Protein AF-A0A8T1QUE2-F1 (afdb_monomer)

Solvent-accessible surface area (backbone atoms only — not comparable to full-atom values): 4986 Å² total; per-residue (Å²): 132,88,75,86,88,65,72,70,78,78,64,65,61,63,69,88,56,96,85,67,78,86,39,79,85,46,67,37,34,36,51,58,44,99,90,36,84,50,83,24,51,37,37,40,33,48,43,68,50,100,87,69,49,86,39,83,44,80,46,71,58,80,69,80,82,75,85,79,81,78,94,83,130

Organism: Carya illinoinensis (NCBI:txid32201)

Sequence (73 aa):
MPTSLWESCKNPTDTFLSGMKMDENLILTSWQADDDPQRGPYTFKLDQDQQGEDHYVVSKKSLPHGKNQMPGW

Foldseek 3Di:
DDDPPDPPVVDDAADDDPPDDQDQPDKHFHACDPPGNPGHQWIWHWDQDPVRDTDIDIGGHPDPPPPDDDDDD

Secondary structure (DSSP, 8-state):
------GGGGS-SS---TT----TT-EEEEESSSS--SEEEEEEEEEE-TT--EEEEEEE-------------

Mean predicted aligned error: 13.42 Å

pLDDT: mean 71.24, std 15.32, range [43.97, 89.75]

Nearest PDB structures (foldseek):
  1s70-assembly1_A  TM=3.625E-01  e=2.645E+00  Homo sapiens

Structure (mmCIF, N/CA/C/O backbone):
data_AF-A0A8T1QUE2-F1
#
_entry.id   AF-A0A8T1QUE2-F1
#
loop_
_atom_site.group_PDB
_atom_site.id
_atom_site.type_symbol
_atom_site.label_atom_id
_atom_site.label_alt_id
_atom_site.label_comp_id
_atom_site.label_asym_id
_atom_site.label_entity_id
_atom_site.label_seq_id
_atom_site.pdbx_PDB_ins_code
_atom_site.Cartn_x
_atom_site.Cartn_y
_atom_site.Cartn_z
_atom_site.occupancy
_atom_site.B_iso_or_equiv
_atom_site.auth_seq_id
_atom_site.auth_comp_id
_atom_site.auth_asym_id
_atom_site.auth_atom_id
_atom_site.pdbx_PDB_model_num
ATOM 1 N N . MET A 1 1 ? -16.432 -31.092 1.849 1.00 45.66 1 MET A N 1
ATOM 2 C CA . MET A 1 1 ? -15.504 -30.056 2.348 1.00 45.66 1 MET A CA 1
ATOM 3 C C . MET A 1 1 ? -15.129 -29.180 1.161 1.00 45.66 1 MET A C 1
ATOM 5 O O . MET A 1 1 ? -14.485 -29.724 0.272 1.00 45.66 1 MET A O 1
ATOM 9 N N . PRO A 1 2 ? -15.580 -27.919 1.032 1.00 50.91 2 PRO A N 1
ATOM 10 C CA . PRO A 1 2 ? -15.151 -27.107 -0.096 1.00 50.91 2 PRO A CA 1
ATOM 11 C C . PRO A 1 2 ? -13.746 -26.566 0.183 1.00 50.91 2 PRO A C 1
ATOM 13 O O . PRO A 1 2 ? -13.498 -25.888 1.177 1.00 50.91 2 PRO A O 1
ATOM 16 N N . THR A 1 3 ? -12.819 -26.941 -0.684 1.00 58.34 3 THR A N 1
ATOM 17 C CA . THR A 1 3 ? -11.437 -26.478 -0.746 1.00 58.34 3 THR A CA 1
ATOM 18 C C . THR A 1 3 ? -11.432 -25.015 -1.199 1.00 58.34 3 THR A C 1
ATOM 20 O O . THR A 1 3 ? -11.860 -24.721 -2.315 1.00 58.34 3 THR A O 1
ATOM 23 N N . SER A 1 4 ? -10.972 -24.089 -0.349 1.00 57.06 4 SER A N 1
ATOM 24 C CA . SER A 1 4 ? -10.748 -22.688 -0.739 1.00 57.06 4 SER A CA 1
ATOM 25 C C . SER A 1 4 ? -9.652 -22.626 -1.801 1.00 57.06 4 SER A C 1
ATOM 27 O O . SER A 1 4 ? -8.475 -22.807 -1.506 1.00 57.06 4 SER A O 1
ATOM 29 N N . LEU A 1 5 ? -10.062 -22.407 -3.048 1.00 54.62 5 LEU A N 1
ATOM 30 C CA . LEU A 1 5 ? -9.254 -22.591 -4.254 1.00 54.62 5 LEU A CA 1
ATOM 31 C C . LEU A 1 5 ? -8.362 -21.396 -4.628 1.00 54.62 5 LEU A C 1
ATOM 33 O O . LEU A 1 5 ? -7.827 -21.383 -5.731 1.00 54.62 5 LEU A O 1
ATOM 37 N N . TRP A 1 6 ? -8.180 -20.389 -3.765 1.00 53.50 6 TRP A N 1
ATOM 38 C CA . TRP A 1 6 ? -7.400 -19.215 -4.169 1.00 53.50 6 TRP A CA 1
ATOM 39 C C . TRP A 1 6 ? -6.723 -18.466 -3.013 1.00 53.50 6 TRP A C 1
ATOM 41 O O . TRP A 1 6 ? -7.328 -17.648 -2.324 1.00 53.50 6 TRP A O 1
ATOM 51 N N . GLU A 1 7 ? -5.426 -18.721 -2.827 1.00 57.38 7 GLU A N 1
ATOM 52 C CA . GLU A 1 7 ? -4.572 -18.043 -1.839 1.00 57.38 7 GLU A CA 1
ATOM 53 C C . GLU A 1 7 ? -4.109 -16.645 -2.283 1.00 57.38 7 GLU A C 1
ATOM 55 O O . GLU A 1 7 ? -3.762 -15.826 -1.435 1.00 57.38 7 GLU A O 1
ATOM 60 N N . SER A 1 8 ? -4.140 -16.315 -3.583 1.00 54.62 8 SER A N 1
ATOM 61 C CA . SER A 1 8 ? -3.610 -15.026 -4.068 1.00 54.62 8 SER A CA 1
ATOM 62 C C . SER A 1 8 ? -4.402 -13.802 -3.586 1.00 54.62 8 SER A C 1
ATOM 64 O O . SER A 1 8 ? -3.908 -12.684 -3.683 1.00 54.62 8 SER A O 1
ATOM 66 N N . CYS A 1 9 ? -5.613 -13.992 -3.049 1.00 52.62 9 CYS A N 1
ATOM 67 C CA . CYS A 1 9 ? -6.412 -12.917 -2.454 1.00 52.62 9 CYS A CA 1
ATOM 68 C C . CYS A 1 9 ? -5.927 -12.506 -1.053 1.00 52.62 9 CYS A C 1
ATOM 70 O O . CYS A 1 9 ? -6.420 -11.520 -0.514 1.00 52.62 9 CYS A O 1
ATOM 72 N N . LYS A 1 10 ? -4.985 -13.241 -0.445 1.00 55.78 10 LYS A N 1
ATOM 73 C CA . LYS A 1 10 ? -4.448 -12.901 0.882 1.00 55.78 10 LYS A CA 1
ATOM 74 C C . LYS A 1 10 ? -3.410 -11.773 0.845 1.00 55.78 10 LYS A C 1
ATOM 76 O O . LYS A 1 10 ? -3.222 -11.110 1.855 1.00 55.78 10 LYS A O 1
ATOM 81 N N . ASN A 1 11 ? -2.784 -11.524 -0.310 1.00 55.00 11 ASN A N 1
ATOM 82 C CA . ASN A 1 11 ? -1.762 -10.488 -0.492 1.00 55.00 11 ASN A CA 1
ATOM 83 C C . ASN A 1 11 ? -2.047 -9.663 -1.765 1.00 55.00 11 ASN A C 1
ATOM 85 O O . ASN A 1 11 ? -1.463 -9.942 -2.816 1.00 55.00 11 ASN A O 1
ATOM 89 N N . PRO A 1 12 ? -2.940 -8.656 -1.713 1.00 54.78 12 PRO A N 1
ATOM 90 C CA . PRO A 1 12 ? -3.126 -7.751 -2.845 1.00 54.78 12 PRO A CA 1
ATOM 91 C C . PRO A 1 12 ? -1.851 -6.938 -3.083 1.00 54.78 12 PRO A C 1
ATOM 93 O O . PRO A 1 12 ? -1.203 -6.486 -2.141 1.00 54.78 12 PRO A O 1
ATOM 96 N N . THR A 1 13 ? -1.481 -6.761 -4.352 1.00 56.66 13 THR A N 1
ATOM 97 C CA . THR A 1 13 ? -0.321 -5.937 -4.738 1.00 56.66 13 THR A CA 1
ATOM 98 C C . THR A 1 13 ? -0.753 -4.509 -5.084 1.00 56.66 13 THR A C 1
ATOM 100 O O . THR A 1 13 ? -0.211 -3.557 -4.535 1.00 56.66 13 THR A O 1
ATOM 103 N N . ASP A 1 14 ? -1.770 -4.367 -5.936 1.00 50.59 14 ASP A N 1
ATOM 104 C CA . ASP A 1 14 ? -2.238 -3.079 -6.478 1.00 50.59 14 ASP A CA 1
ATOM 105 C C . ASP A 1 14 ? -3.777 -2.978 -6.515 1.00 50.59 14 ASP A C 1
ATOM 107 O O . ASP A 1 14 ? -4.340 -1.911 -6.292 1.00 50.59 14 ASP A O 1
ATOM 111 N N . THR A 1 15 ? -4.474 -4.094 -6.741 1.00 56.56 15 THR A N 1
ATOM 112 C CA . THR A 1 15 ? -5.916 -4.083 -6.997 1.00 56.56 15 THR A CA 1
ATOM 113 C C . THR A 1 15 ? -6.724 -4.417 -5.745 1.00 56.56 15 THR A C 1
ATOM 115 O O . THR A 1 15 ? -6.579 -5.493 -5.161 1.00 56.56 15 THR A O 1
ATOM 118 N N . PHE A 1 16 ? -7.632 -3.519 -5.364 1.00 60.06 16 PHE A N 1
ATOM 119 C CA . PHE A 1 16 ? -8.628 -3.775 -4.326 1.00 60.06 16 PHE A CA 1
ATOM 120 C C . PHE A 1 16 ? -9.820 -4.530 -4.931 1.00 60.06 16 PHE A C 1
ATOM 122 O O . PHE A 1 16 ? -10.596 -3.969 -5.706 1.00 60.06 16 PHE A O 1
ATOM 129 N N . LEU A 1 17 ? -9.953 -5.819 -4.617 1.00 67.75 17 LEU A N 1
ATOM 130 C CA . LEU A 1 17 ? -11.063 -6.646 -5.096 1.00 67.75 17 LEU A CA 1
ATOM 131 C C . LEU A 1 17 ? -12.284 -6.513 -4.174 1.00 67.75 17 LEU A C 1
ATOM 133 O O . LEU A 1 17 ? -12.161 -6.323 -2.964 1.00 67.75 17 LEU A O 1
ATOM 137 N N . SER A 1 18 ? -13.484 -6.646 -4.741 1.00 52.50 18 SER A N 1
ATOM 138 C CA . SER A 1 18 ? -14.736 -6.589 -3.978 1.00 52.50 18 SER A CA 1
ATOM 139 C C . SER A 1 18 ? -14.767 -7.690 -2.908 1.00 52.50 18 SER A C 1
ATOM 141 O O . SER A 1 18 ? -14.763 -8.874 -3.238 1.00 52.50 18 SER A O 1
ATOM 143 N N . GLY A 1 19 ? -14.793 -7.298 -1.631 1.00 64.25 19 GLY A N 1
ATOM 144 C CA . GLY A 1 19 ? -14.724 -8.200 -0.471 1.00 64.25 19 GLY A CA 1
ATOM 145 C C . GLY A 1 19 ? -13.452 -8.060 0.372 1.00 64.25 19 GLY A C 1
ATOM 146 O O . GLY A 1 19 ? -13.388 -8.625 1.463 1.00 64.25 19 GLY A O 1
ATOM 147 N N . MET A 1 20 ? -12.4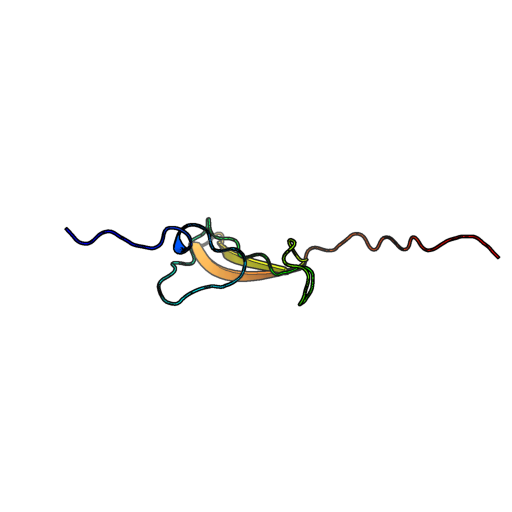59 -7.292 -0.087 1.00 69.62 20 MET A N 1
ATOM 148 C CA . MET A 1 20 ? -11.298 -6.935 0.730 1.00 69.62 20 MET A CA 1
ATOM 149 C C . MET A 1 20 ? 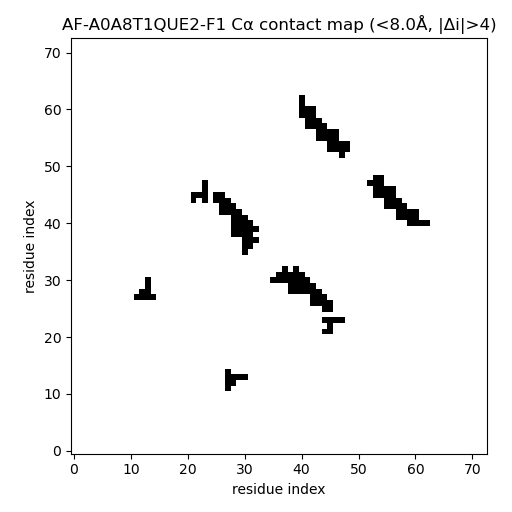-11.686 -5.900 1.790 1.00 69.62 20 MET A C 1
ATOM 151 O O . MET A 1 20 ? -12.502 -5.013 1.540 1.00 69.62 20 MET A O 1
ATOM 155 N N . LYS A 1 21 ? -11.102 -6.018 2.986 1.00 70.69 21 LYS A N 1
ATOM 156 C CA . LYS A 1 21 ? -11.221 -5.006 4.036 1.00 70.69 21 LYS A CA 1
ATOM 157 C C . LYS A 1 21 ? -9.992 -4.110 3.958 1.00 70.69 21 LYS A C 1
ATOM 159 O O . LYS A 1 21 ? -8.875 -4.600 4.083 1.00 70.69 21 LYS A O 1
ATOM 164 N N . MET A 1 22 ? -10.205 -2.818 3.730 1.00 73.75 22 MET A N 1
ATOM 165 C CA . MET A 1 22 ? -9.148 -1.826 3.883 1.00 73.75 22 MET A CA 1
ATOM 166 C C . MET A 1 22 ? -9.004 -1.575 5.384 1.00 73.75 22 MET A C 1
ATOM 168 O O . MET A 1 22 ? -9.845 -0.903 5.972 1.00 73.75 22 MET A O 1
ATOM 172 N N . ASP A 1 23 ? -8.024 -2.214 6.015 1.00 75.56 23 ASP A N 1
ATOM 173 C CA . ASP A 1 23 ? -7.678 -1.968 7.415 1.00 75.56 23 ASP A CA 1
ATOM 174 C C . ASP A 1 23 ? -6.405 -1.116 7.523 1.00 75.56 23 ASP A C 1
ATOM 176 O O . ASP A 1 23 ? -5.731 -0.848 6.527 1.00 75.56 23 ASP A O 1
ATOM 180 N N . GLU A 1 24 ? -6.089 -0.667 8.736 1.00 76.06 24 GLU A N 1
ATOM 181 C CA . GLU A 1 24 ? -4.918 0.166 9.053 1.00 76.06 24 GLU A CA 1
ATOM 182 C C . GLU A 1 24 ? -3.569 -0.457 8.639 1.00 76.06 24 GLU A C 1
ATOM 184 O O . GLU A 1 24 ? -2.582 0.256 8.455 1.00 76.06 24 GLU A O 1
ATOM 189 N N . ASN A 1 25 ? -3.517 -1.782 8.457 1.00 77.69 25 ASN A N 1
ATOM 190 C CA . ASN A 1 25 ? -2.306 -2.510 8.084 1.00 77.69 25 ASN A CA 1
ATOM 191 C C . ASN A 1 25 ? -2.193 -2.711 6.565 1.00 77.69 25 ASN A C 1
ATOM 193 O O . ASN A 1 25 ? -1.139 -3.133 6.074 1.00 77.69 25 ASN A O 1
ATOM 197 N N . LEU A 1 26 ? -3.252 -2.404 5.809 1.00 81.31 26 LEU A N 1
ATOM 198 C CA . LEU A 1 26 ? -3.279 -2.554 4.364 1.00 81.31 26 LEU A CA 1
ATOM 199 C C . LEU A 1 26 ? -2.797 -1.276 3.670 1.00 81.31 26 LEU A C 1
ATOM 201 O O . LEU A 1 26 ? -3.438 -0.227 3.707 1.00 81.31 26 LEU A O 1
ATOM 205 N N . ILE A 1 27 ? -1.671 -1.389 2.964 1.00 84.19 27 ILE A N 1
ATOM 206 C CA . ILE A 1 27 ? -1.130 -0.322 2.119 1.00 84.19 27 ILE A CA 1
ATOM 207 C C . ILE A 1 27 ? -1.087 -0.830 0.683 1.00 84.19 27 ILE A C 1
ATOM 209 O O . ILE A 1 27 ? -0.291 -1.711 0.352 1.00 84.19 27 ILE A O 1
ATOM 213 N N . LEU A 1 28 ? -1.904 -0.240 -0.186 1.00 83.19 28 LEU A N 1
ATOM 214 C CA . LEU A 1 28 ? -1.807 -0.471 -1.623 1.00 83.19 28 LEU A CA 1
ATOM 215 C C . LEU A 1 28 ? -0.706 0.419 -2.191 1.00 83.19 28 LEU A C 1
ATOM 217 O O . LEU A 1 28 ? -0.611 1.598 -1.848 1.00 83.19 28 LEU A O 1
ATOM 221 N N . THR A 1 29 ? 0.139 -0.141 -3.049 1.00 85.31 29 THR A N 1
ATOM 222 C CA . THR A 1 29 ? 1.181 0.608 -3.758 1.00 85.31 29 THR A CA 1
ATOM 223 C C . THR A 1 29 ? 0.916 0.483 -5.249 1.00 85.31 29 THR A C 1
ATOM 225 O O . THR A 1 29 ? 0.741 -0.630 -5.734 1.00 85.31 29 THR A O 1
ATOM 228 N N . SER A 1 30 ? 0.885 1.607 -5.966 1.00 83.69 30 SER A N 1
ATOM 229 C CA . SER A 1 30 ? 0.687 1.591 -7.417 1.00 83.69 30 SER A CA 1
ATOM 230 C C . SER A 1 30 ? 1.824 0.860 -8.117 1.00 83.69 30 SER A C 1
ATOM 232 O O . SER A 1 30 ? 2.902 0.677 -7.550 1.00 83.69 30 SER A O 1
ATOM 234 N N . TRP A 1 31 ? 1.624 0.527 -9.384 1.00 85.25 31 TRP A N 1
ATOM 235 C CA . TRP A 1 31 ? 2.716 0.120 -10.262 1.00 85.25 31 TRP A CA 1
ATOM 236 C C . TRP A 1 31 ? 3.605 1.310 -10.638 1.00 85.25 31 TRP A C 1
ATOM 238 O O . TRP A 1 31 ? 3.200 2.476 -10.516 1.00 85.25 31 TRP A O 1
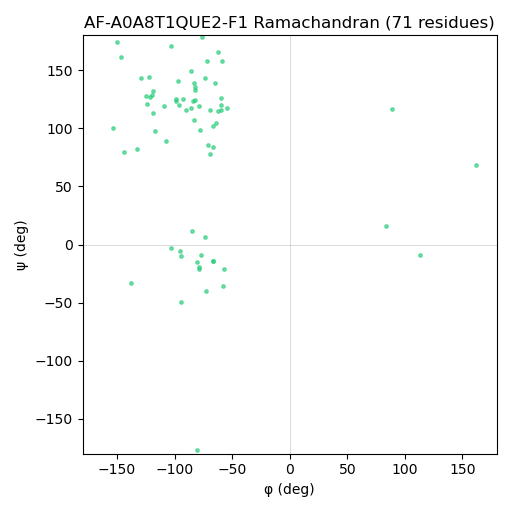ATOM 248 N N . GLN A 1 32 ? 4.839 1.011 -11.039 1.00 83.19 32 GLN A N 1
ATOM 249 C CA . GLN A 1 32 ? 5.832 1.989 -11.478 1.00 83.19 32 GLN A CA 1
ATOM 250 C C . GLN A 1 32 ? 5.473 2.548 -12.858 1.00 83.19 32 GLN A C 1
ATOM 252 O O . GLN A 1 32 ? 5.609 3.754 -13.080 1.00 83.19 32 GLN A O 1
ATOM 257 N N . ALA A 1 33 ? 4.986 1.685 -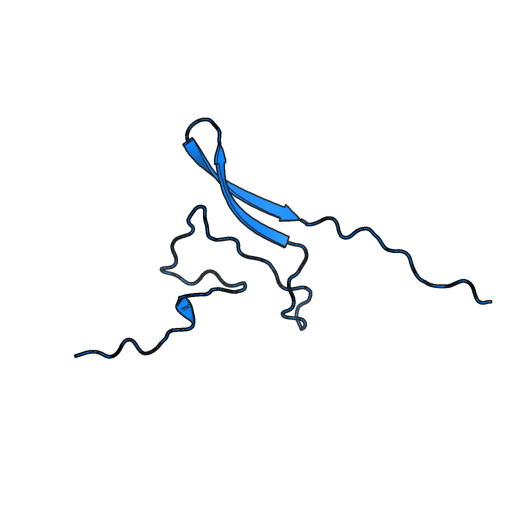13.749 1.00 79.94 33 ALA A N 1
ATOM 258 C CA . ALA A 1 33 ? 4.451 2.022 -15.063 1.00 79.94 33 ALA A CA 1
ATOM 259 C C . ALA A 1 33 ? 3.366 1.007 -15.465 1.00 79.94 33 ALA A C 1
ATOM 261 O O . ALA A 1 33 ? 3.150 0.022 -14.764 1.00 79.94 33 ALA A O 1
ATOM 262 N N . ASP A 1 34 ? 2.690 1.249 -16.590 1.00 81.38 34 ASP A N 1
ATOM 263 C CA . ASP A 1 34 ? 1.635 0.367 -17.124 1.00 81.38 34 ASP A CA 1
ATOM 264 C C . ASP A 1 34 ? 2.149 -1.062 -17.391 1.00 81.38 34 ASP A C 1
ATOM 266 O O . ASP A 1 34 ? 1.462 -2.047 -17.132 1.00 81.38 34 ASP A O 1
ATOM 270 N N . ASP A 1 35 ? 3.404 -1.167 -17.826 1.00 86.06 35 ASP A N 1
ATOM 271 C CA . ASP A 1 35 ? 4.113 -2.405 -18.142 1.00 86.06 35 ASP A CA 1
ATOM 272 C C . ASP A 1 35 ? 5.118 -2.843 -17.059 1.00 86.06 35 ASP A C 1
ATOM 274 O O . ASP A 1 35 ? 5.713 -3.917 -17.173 1.00 86.06 35 ASP A O 1
ATOM 278 N N . ASP A 1 36 ? 5.299 -2.046 -16.000 1.00 77.56 36 ASP A N 1
ATOM 279 C CA . ASP A 1 36 ? 6.254 -2.317 -14.922 1.00 77.56 36 ASP A CA 1
ATOM 280 C C . ASP A 1 36 ? 5.537 -2.507 -13.571 1.00 77.56 36 ASP A C 1
ATOM 282 O O . ASP A 1 36 ? 5.257 -1.521 -12.874 1.00 77.56 36 ASP A O 1
ATOM 286 N N . PRO A 1 37 ? 5.284 -3.765 -13.149 1.00 82.44 37 PRO A N 1
ATOM 287 C CA . PRO A 1 37 ? 4.582 -4.086 -11.905 1.00 82.44 37 PRO A CA 1
ATOM 288 C C . PRO A 1 37 ? 5.430 -3.844 -10.647 1.00 82.44 37 PRO A C 1
ATOM 290 O O . PRO A 1 37 ? 5.027 -4.204 -9.536 1.00 82.44 37 PRO A O 1
ATOM 293 N N . GLN A 1 38 ? 6.627 -3.267 -10.786 1.00 83.62 38 GLN A N 1
ATOM 294 C CA . GLN A 1 38 ? 7.402 -2.800 -9.645 1.00 83.62 38 GLN A CA 1
ATOM 295 C C . GLN A 1 38 ? 6.632 -1.750 -8.836 1.00 83.62 38 GLN A C 1
ATOM 297 O O . GLN A 1 38 ? 5.721 -1.084 -9.321 1.00 83.62 38 GLN A O 1
ATOM 302 N N . ARG A 1 39 ? 7.020 -1.585 -7.565 1.00 81.31 39 ARG A N 1
ATOM 303 C CA . ARG A 1 39 ? 6.398 -0.599 -6.674 1.00 81.31 39 ARG A CA 1
ATOM 304 C C . ARG A 1 39 ? 6.606 0.813 -7.205 1.00 81.31 39 ARG A C 1
ATOM 306 O O . ARG A 1 39 ? 7.721 1.329 -7.187 1.00 81.31 39 ARG A O 1
ATOM 313 N N . GLY A 1 40 ? 5.503 1.436 -7.570 1.00 86.06 40 GLY A N 1
ATOM 314 C CA . GLY A 1 40 ? 5.424 2.802 -8.026 1.00 86.06 40 GLY A CA 1
ATOM 315 C C . GLY A 1 40 ? 5.419 3.842 -6.914 1.00 86.06 40 GLY A C 1
ATOM 316 O O . GLY A 1 40 ? 5.547 3.542 -5.719 1.00 86.06 40 GLY A O 1
ATOM 317 N N . PRO A 1 41 ? 5.283 5.115 -7.311 1.00 88.19 41 PRO A N 1
ATOM 318 C CA . PRO A 1 41 ? 5.411 6.226 -6.389 1.00 88.19 41 PRO A CA 1
ATOM 319 C C . PRO A 1 41 ? 4.139 6.475 -5.579 1.00 88.19 41 PRO A C 1
ATOM 321 O O . PRO A 1 41 ? 4.216 7.205 -4.599 1.00 88.19 41 PRO A O 1
ATOM 324 N N . TYR A 1 42 ? 2.983 5.922 -5.943 1.00 87.62 42 TYR A N 1
ATOM 325 C CA . TYR A 1 42 ? 1.739 6.200 -5.232 1.00 87.62 42 TYR A CA 1
ATOM 326 C C . TYR A 1 42 ? 1.421 5.110 -4.214 1.00 87.62 42 TYR A C 1
ATOM 328 O O . TYR A 1 42 ? 1.612 3.924 -4.469 1.00 87.62 42 TYR A O 1
ATOM 336 N N . THR A 1 43 ? 0.912 5.518 -3.057 1.00 89.12 43 THR A N 1
ATOM 337 C CA . THR A 1 43 ? 0.397 4.617 -2.025 1.00 89.12 43 THR A CA 1
ATOM 338 C C . THR A 1 43 ? -0.989 5.055 -1.586 1.00 89.12 43 THR A C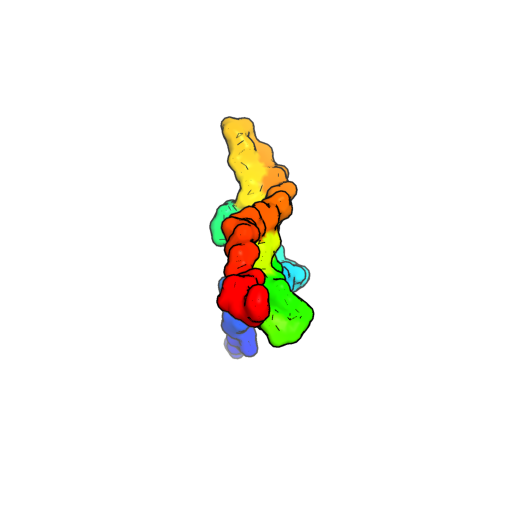 1
ATOM 340 O O . THR A 1 43 ? -1.238 6.256 -1.459 1.00 89.12 43 THR A O 1
ATOM 343 N N . PHE A 1 44 ? -1.852 4.091 -1.297 1.00 88.00 44 PHE A N 1
ATOM 344 C CA . PHE A 1 44 ? -3.190 4.298 -0.762 1.00 88.00 44 PHE A CA 1
ATOM 345 C C . PHE A 1 44 ? -3.351 3.493 0.526 1.00 88.00 44 PHE A C 1
ATOM 347 O O . PHE A 1 44 ? -3.052 2.297 0.548 1.00 88.00 44 PHE A O 1
ATOM 354 N N . LYS A 1 45 ? -3.784 4.153 1.599 1.00 88.94 45 LYS A N 1
ATOM 355 C CA . LYS A 1 45 ? -3.945 3.544 2.924 1.00 88.94 45 LYS A CA 1
ATOM 356 C C . LYS A 1 45 ? -5.119 4.155 3.683 1.00 88.94 45 LYS A C 1
ATOM 358 O O . LYS A 1 45 ? -5.559 5.260 3.356 1.00 88.94 45 LYS A O 1
ATOM 363 N N . LEU A 1 46 ? -5.576 3.437 4.703 1.00 88.56 46 LEU A N 1
ATOM 364 C CA . LEU A 1 46 ? -6.408 3.987 5.765 1.00 88.56 46 LEU A CA 1
ATOM 365 C C . LEU A 1 46 ? -5.494 4.665 6.797 1.00 88.56 46 LEU A C 1
ATOM 367 O O . LEU A 1 46 ? -4.461 4.111 7.170 1.00 88.56 46 LEU A O 1
ATOM 371 N N . ASP A 1 47 ? -5.838 5.873 7.211 1.00 86.50 47 ASP A N 1
ATOM 372 C CA . ASP A 1 47 ? -5.132 6.664 8.211 1.00 86.50 47 ASP A CA 1
ATOM 373 C C . ASP A 1 47 ? -6.135 7.026 9.302 1.00 86.50 47 ASP A C 1
ATOM 375 O O . ASP A 1 47 ? -7.168 7.624 9.009 1.00 86.50 47 ASP A O 1
ATOM 379 N N . GLN A 1 48 ? -5.855 6.622 10.538 1.00 87.19 48 GLN A N 1
ATOM 380 C CA . GLN A 1 48 ? -6.656 7.020 11.690 1.00 87.19 48 GLN A CA 1
ATOM 381 C C . GLN A 1 48 ? -6.058 8.272 12.305 1.00 87.19 48 GLN A C 1
ATOM 383 O O . GLN A 1 48 ? -4.867 8.307 12.634 1.00 87.19 48 GLN A O 1
ATOM 388 N N . ASP A 1 49 ? -6.880 9.304 12.445 1.00 83.50 49 ASP A N 1
ATOM 389 C CA . ASP A 1 49 ? -6.443 10.539 13.073 1.00 83.50 49 ASP A CA 1
ATOM 390 C C . ASP A 1 49 ? -6.355 10.401 14.607 1.00 83.50 49 ASP A C 1
ATOM 392 O O . ASP A 1 49 ? -6.648 9.364 15.205 1.00 83.50 49 ASP A O 1
ATOM 396 N N . GLN A 1 50 ? -5.932 11.472 15.284 1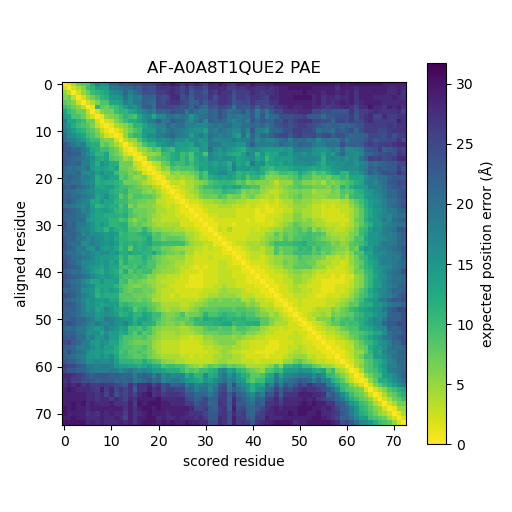.00 82.50 50 GLN A N 1
ATOM 397 C CA . GLN A 1 50 ? -5.800 11.474 16.747 1.00 82.50 50 GLN A CA 1
ATOM 398 C C . GLN A 1 50 ? -7.145 11.349 17.486 1.00 82.50 50 GLN A C 1
ATOM 400 O O . GLN A 1 50 ? -7.148 11.121 18.697 1.00 82.50 50 GLN A O 1
ATOM 405 N N . GLN A 1 51 ? -8.267 11.537 16.787 1.00 84.62 51 GLN A N 1
ATOM 406 C CA . GLN A 1 51 ? -9.626 11.413 17.310 1.00 84.62 51 GLN A CA 1
ATOM 407 C C . GLN A 1 51 ? -10.224 10.021 17.039 1.00 84.62 51 GLN A C 1
ATOM 409 O O . GLN A 1 51 ? -11.279 9.712 17.591 1.00 84.62 51 GLN A O 1
ATOM 414 N N . GLY A 1 52 ? -9.518 9.159 16.296 1.00 83.00 52 GLY A N 1
ATOM 415 C CA . GLY A 1 52 ? -9.957 7.808 15.951 1.00 83.00 52 GLY A CA 1
ATOM 416 C C . GLY A 1 52 ? -10.884 7.761 14.736 1.00 83.00 52 GLY A C 1
ATOM 417 O O . GLY A 1 52 ? -11.554 6.748 14.535 1.00 83.00 52 GLY A O 1
ATOM 418 N N . GLU A 1 53 ? -10.941 8.834 13.947 1.00 86.44 53 GLU A N 1
ATOM 419 C CA . GLU A 1 53 ? -11.702 8.871 12.702 1.00 86.44 53 GLU A CA 1
ATOM 420 C C . GLU A 1 53 ? -10.877 8.266 11.558 1.00 86.44 53 GLU A C 1
ATOM 422 O O . GLU A 1 53 ? -9.673 8.502 11.432 1.00 86.44 53 GLU A O 1
ATOM 427 N N . ASP A 1 54 ? -11.543 7.478 10.714 1.00 87.31 54 ASP A N 1
ATOM 428 C CA . ASP A 1 54 ? -10.949 6.761 9.587 1.00 87.31 54 ASP A CA 1
ATOM 429 C C . ASP A 1 54 ? -10.890 7.655 8.332 1.00 87.31 54 ASP A C 1
ATOM 431 O O . ASP A 1 54 ? -11.919 8.032 7.763 1.00 87.31 54 ASP A O 1
ATOM 435 N N . HIS A 1 55 ? -9.684 7.945 7.836 1.00 87.62 55 HIS A N 1
ATOM 436 C CA . HIS A 1 55 ? -9.451 8.739 6.627 1.00 87.62 55 HIS A CA 1
ATOM 437 C C . HIS A 1 55 ? -8.720 7.933 5.551 1.00 87.62 55 HIS A C 1
ATOM 439 O O . HIS A 1 55 ? -7.679 7.328 5.784 1.00 87.62 55 HIS A O 1
ATOM 445 N N . TYR A 1 56 ? -9.212 7.975 4.313 1.00 88.38 56 TYR A N 1
ATOM 446 C CA . TYR A 1 56 ? -8.484 7.409 3.177 1.00 88.38 56 TYR A CA 1
ATO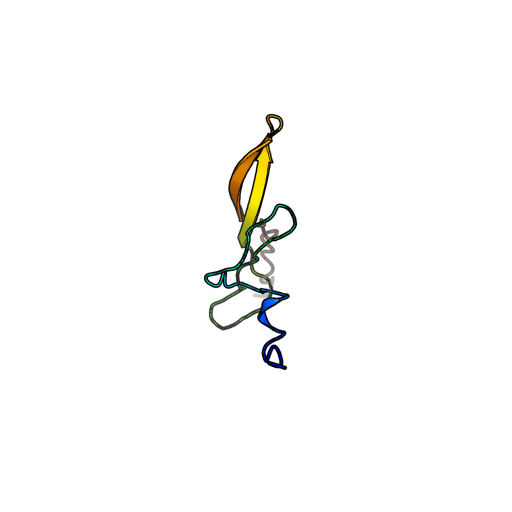M 447 C C . TYR A 1 56 ? -7.469 8.414 2.638 1.00 88.38 56 TYR A C 1
ATOM 449 O O . TYR A 1 56 ? -7.833 9.522 2.236 1.00 88.38 56 TYR A O 1
ATOM 457 N N . VAL A 1 57 ? -6.199 8.016 2.580 1.00 89.06 57 VAL A N 1
ATOM 458 C CA . VAL A 1 57 ? -5.103 8.900 2.172 1.00 89.06 57 VAL A CA 1
ATOM 459 C C . VAL A 1 57 ? -4.378 8.332 0.958 1.00 89.06 57 VAL A C 1
ATOM 461 O O . VAL A 1 57 ? -3.878 7.206 0.973 1.00 89.06 57 VAL A O 1
ATOM 464 N N . VAL A 1 58 ? -4.263 9.159 -0.085 1.00 89.75 58 VAL A N 1
ATOM 465 C CA . VAL A 1 58 ? -3.370 8.927 -1.226 1.00 89.75 58 VAL A CA 1
ATOM 466 C C . VAL A 1 58 ? -2.100 9.743 -1.012 1.00 89.75 58 VAL A C 1
ATOM 468 O O . VAL A 1 58 ? -2.151 10.956 -0.830 1.00 89.75 58 VAL A O 1
ATOM 471 N N . SER A 1 59 ? -0.946 9.088 -1.054 1.00 88.50 59 SER A N 1
ATOM 472 C CA . SER A 1 59 ? 0.364 9.734 -0.939 1.00 88.50 59 SER A CA 1
ATOM 473 C C . SER A 1 59 ? 1.220 9.429 -2.159 1.00 88.50 59 SER A C 1
ATOM 475 O O . SER A 1 59 ? 1.180 8.323 -2.692 1.00 88.50 59 SER A O 1
ATOM 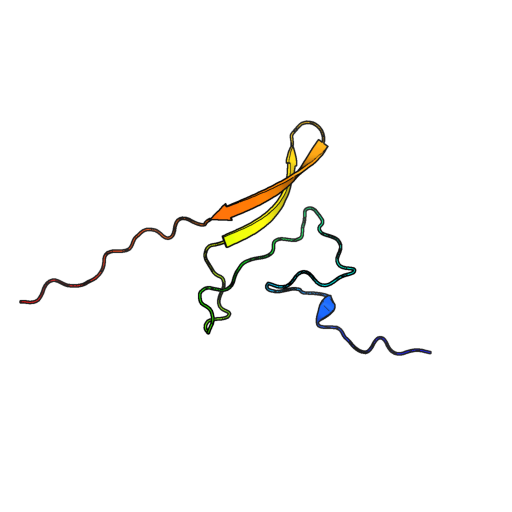477 N N . LYS A 1 60 ? 2.024 10.403 -2.594 1.0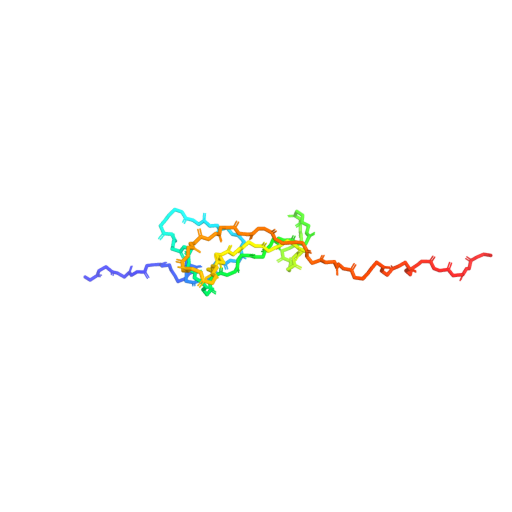0 87.38 60 LYS A N 1
ATOM 478 C CA . LYS A 1 60 ? 3.045 10.220 -3.629 1.00 87.38 60 LYS A CA 1
ATOM 479 C C . LYS A 1 60 ? 4.421 10.283 -2.975 1.00 87.38 60 LYS A C 1
ATOM 481 O O . LYS A 1 60 ? 4.793 11.319 -2.429 1.00 87.38 60 LYS A O 1
ATOM 486 N N . LYS A 1 61 ? 5.197 9.206 -3.063 1.00 79.81 61 LYS A N 1
ATOM 487 C CA . LYS A 1 61 ? 6.625 9.216 -2.755 1.00 79.81 61 LYS A CA 1
ATOM 488 C C . LYS A 1 61 ? 7.300 10.209 -3.693 1.00 79.81 61 LYS A C 1
ATOM 490 O O . LYS A 1 61 ? 7.251 10.064 -4.917 1.00 79.81 61 LYS A O 1
ATOM 495 N N . SER A 1 62 ? 7.931 11.227 -3.121 1.00 68.50 62 SER A N 1
ATOM 496 C CA . SER A 1 62 ? 8.896 12.031 -3.853 1.00 68.50 62 SER A CA 1
ATOM 497 C C . SER A 1 62 ? 10.088 11.129 -4.160 1.00 68.50 62 SER A C 1
ATOM 499 O O . SER A 1 62 ? 10.914 10.835 -3.300 1.00 68.50 62 SER A O 1
ATOM 501 N N . LEU A 1 63 ? 10.175 10.644 -5.397 1.00 62.19 63 LEU A N 1
ATOM 502 C CA . LEU A 1 63 ? 11.455 10.156 -5.890 1.00 62.19 63 LEU A CA 1
ATOM 503 C C . LEU A 1 63 ? 12.417 11.352 -5.811 1.00 62.19 63 LEU A C 1
ATOM 505 O O . LEU A 1 63 ? 12.058 12.418 -6.328 1.00 62.19 63 LEU A O 1
ATOM 509 N N . PRO A 1 64 ? 13.594 11.242 -5.159 1.00 54.78 64 PRO A N 1
ATOM 510 C CA . PRO A 1 64 ? 14.616 12.261 -5.325 1.00 54.78 64 PRO A CA 1
ATOM 511 C C . PRO A 1 64 ? 14.838 12.371 -6.829 1.00 54.78 64 PRO A C 1
ATOM 513 O O . PRO A 1 64 ? 15.140 11.379 -7.491 1.00 54.78 64 PRO A O 1
ATOM 516 N N . HIS A 1 65 ? 14.559 13.548 -7.386 1.00 50.28 65 HIS A N 1
ATOM 517 C CA . HIS A 1 65 ? 14.674 13.806 -8.812 1.00 50.28 65 HIS A CA 1
ATOM 518 C C . HIS A 1 65 ? 16.161 13.732 -9.174 1.00 50.28 65 HIS A C 1
ATOM 520 O O . HIS A 1 65 ? 16.872 14.734 -9.173 1.00 50.28 65 HIS A O 1
ATOM 526 N N . GLY A 1 66 ? 16.654 12.518 -9.404 1.00 49.72 66 GLY A N 1
ATOM 527 C CA . GLY A 1 66 ? 17.995 12.257 -9.885 1.00 49.72 66 GLY A CA 1
ATOM 528 C C . GLY A 1 66 ? 18.062 12.689 -11.337 1.00 49.72 66 GLY A C 1
ATOM 529 O O . GLY A 1 66 ? 17.857 11.879 -12.236 1.00 49.72 66 GLY A O 1
ATOM 530 N N . LYS A 1 67 ? 18.343 13.971 -11.580 1.00 50.75 67 LYS A N 1
ATOM 531 C CA . LYS A 1 67 ? 18.856 14.416 -12.877 1.00 50.75 67 LYS A CA 1
ATOM 532 C C . LYS A 1 67 ? 20.276 13.880 -13.038 1.00 50.75 67 LYS A C 1
ATOM 534 O O . LYS A 1 67 ? 21.236 14.620 -12.875 1.00 50.75 67 LYS A O 1
ATOM 539 N N . ASN A 1 68 ? 20.404 12.602 -13.370 1.00 55.06 68 ASN A N 1
ATOM 540 C CA . ASN A 1 68 ? 21.633 12.070 -13.939 1.00 55.06 68 ASN A CA 1
ATOM 541 C C . ASN A 1 68 ? 21.399 11.789 -15.424 1.00 55.06 68 ASN A C 1
ATOM 543 O O . ASN A 1 68 ? 21.019 10.687 -15.807 1.00 55.06 68 ASN A O 1
ATOM 547 N N . GLN A 1 69 ? 21.653 12.801 -16.255 1.00 43.97 69 GLN A N 1
ATOM 548 C CA . GLN A 1 69 ? 22.039 12.603 -17.653 1.00 43.97 69 GLN A CA 1
ATOM 549 C C . GLN A 1 69 ? 23.061 13.699 -18.027 1.00 43.97 69 GLN A C 1
ATOM 551 O O . GLN A 1 69 ? 22.687 14.836 -18.282 1.00 43.97 69 GLN A O 1
ATOM 556 N N . MET A 1 70 ? 24.318 13.468 -17.620 1.00 44.44 70 MET A N 1
ATOM 557 C CA . MET A 1 70 ? 25.528 13.229 -18.444 1.00 44.44 70 MET A CA 1
ATOM 558 C C . MET A 1 70 ? 26.295 14.510 -18.839 1.00 44.44 70 MET A C 1
ATOM 560 O O . MET A 1 70 ? 25.766 15.307 -19.608 1.00 44.44 70 MET A O 1
ATOM 564 N N . PRO A 1 71 ? 27.563 14.701 -18.403 1.00 51.44 71 PRO A N 1
ATOM 565 C CA . PRO A 1 71 ? 28.501 15.531 -19.140 1.00 51.44 71 PRO A CA 1
ATOM 566 C C . PRO A 1 71 ? 29.096 14.681 -20.264 1.00 51.44 71 PRO A C 1
ATOM 568 O O . PRO A 1 71 ? 29.653 13.609 -20.027 1.00 51.44 71 PRO A O 1
ATOM 571 N N . GLY A 1 72 ? 28.972 15.160 -21.490 1.00 54.88 72 GLY A N 1
ATOM 572 C CA . GLY A 1 72 ? 29.658 14.553 -22.615 1.00 54.88 72 GLY A CA 1
ATOM 573 C C . GLY A 1 72 ? 29.041 14.973 -23.924 1.00 54.88 72 GLY A C 1
ATOM 574 O O . GLY A 1 72 ? 28.391 14.133 -24.525 1.00 54.88 72 GLY A O 1
ATOM 575 N N . TRP A 1 73 ? 29.195 16.253 -24.276 1.00 45.91 73 TRP A N 1
ATOM 576 C CA . TRP A 1 73 ? 29.857 16.754 -25.491 1.00 45.91 73 TRP A CA 1
ATOM 577 C C . TRP A 1 73 ? 30.548 18.069 -25.116 1.00 45.91 73 TRP A C 1
ATOM 579 O O . TRP A 1 73 ? 29.932 18.840 -24.344 1.00 45.91 73 TRP A O 1
#

Radius of gyration: 17.97 Å; Cα contacts (8 Å, |Δi|>4): 81; chains: 1; bounding box: 45×47×43 Å